Protein AF-U2KD81-F1 (afdb_monomer_lite)

Foldseek 3Di:
DPPDFWPPAWDWDPPALEIETGRPVFDDPQLVNLVSLCVSCLLVVPLVSNPQAADQLLVCVCCCPVVVVPDDSSRVSPVVQVVVCVQAVHRKDQNYKYFPHKDWPPDPPQCVVVVLCSVCVSVVHNCQCVVFWPTKMKTFIWTWIDPPPDIDTHDTDIWMWIGGNNHIHIND

Secondary structure (DSSP, 8-state):
---PPTTTTEEEE-SSSS-EEEETTT--HHHHHHHHHHHHHHHHT-HHHHHHTB-HHHHHHHHHHHHTT---HHHHHHHHHHHHHHHHTS--EEEEEEEEEEEETTSTT--HHHHHHHHHHHTT-TTHHHHHEEEEEEEEEEEEEE-SS-EEEPPPEEEEEEEETTEEEEE-

pLDDT: mean 94.81, std 6.01, range [50.28, 98.69]

Sequence (172 aa):
MEDLEYGATMRDDDSRAVPLEYDKRFLEDGELDALANYYASIQNEDVELFQSCTVEKYMESLYENAYGGLLDDNAYVTQQKESYEKQLSGDIHFSQILVNDCLKQDETGSNAEYLTGMLNELNEDSNYCTDHMESCKTLTVQPVLTNGTDTVYCDEVTVFLIELDNQYYVCA

Organism: NCBI:txid411473

Structure (mmCIF, N/CA/C/O backbone):
data_AF-U2KD81-F1
#
_entry.id   AF-U2KD81-F1
#
loop_
_atom_site.group_PDB
_atom_site.id
_atom_site.type_symbol
_atom_site.label_atom_id
_atom_site.label_alt_id
_atom_site.label_comp_id
_atom_site.label_asym_id
_atom_site.label_entity_id
_atom_site.label_seq_id
_atom_site.pdbx_PDB_ins_code
_atom_site.Cartn_x
_atom_site.Cartn_y
_atom_site.Cartn_z
_atom_site.occupancy
_atom_site.B_iso_or_equiv
_atom_site.auth_seq_id
_atom_site.auth_comp_id
_atom_site.auth_asym_id
_atom_site.auth_atom_id
_atom_site.pdbx_PDB_model_num
ATOM 1 N N . MET A 1 1 ? -16.948 -1.802 -26.302 1.00 52.00 1 MET A N 1
ATOM 2 C CA . MET A 1 1 ? -17.239 -1.813 -24.859 1.00 52.00 1 MET A CA 1
ATOM 3 C C . MET A 1 1 ? -16.920 -0.404 -24.416 1.00 52.00 1 MET A C 1
ATOM 5 O O . MET A 1 1 ? -15.855 0.054 -24.798 1.00 52.00 1 MET A O 1
ATOM 9 N N . GLU A 1 2 ? -17.874 0.335 -23.849 1.00 50.28 2 GLU A N 1
ATOM 10 C CA . GLU A 1 2 ? -17.572 1.681 -23.340 1.00 50.28 2 GLU A CA 1
ATOM 11 C C . GLU A 1 2 ? -16.453 1.554 -22.301 1.00 50.28 2 GLU A C 1
ATOM 13 O O . GLU A 1 2 ? -16.534 0.674 -21.439 1.00 50.28 2 GLU A O 1
ATOM 18 N N . ASP A 1 3 ? -15.409 2.376 -22.423 1.00 70.19 3 ASP A N 1
ATOM 19 C CA . ASP A 1 3 ? -14.441 2.588 -21.346 1.00 70.19 3 ASP A CA 1
ATOM 20 C C . ASP A 1 3 ? -15.197 3.289 -20.218 1.00 70.19 3 ASP A C 1
ATOM 22 O O . ASP A 1 3 ? -15.358 4.506 -20.205 1.00 70.19 3 ASP A O 1
ATOM 26 N N . LEU A 1 4 ? -15.796 2.490 -19.338 1.00 80.25 4 LEU A N 1
ATOM 27 C CA . LEU A 1 4 ? -16.487 2.998 -18.164 1.00 80.25 4 LEU A CA 1
ATOM 28 C C . LEU A 1 4 ? -15.434 3.519 -17.185 1.00 80.25 4 LEU A C 1
ATOM 30 O O . LEU A 1 4 ? -14.501 2.779 -16.855 1.00 80.25 4 LEU A O 1
ATOM 34 N N . GLU A 1 5 ? -15.636 4.743 -16.699 1.00 85.44 5 GLU A N 1
ATOM 35 C CA . GLU A 1 5 ? -14.809 5.391 -15.675 1.00 85.44 5 GLU A CA 1
ATOM 36 C C . GLU A 1 5 ? -14.631 4.496 -14.435 1.00 85.44 5 GLU A C 1
ATOM 38 O O . GLU A 1 5 ? -15.417 3.563 -14.192 1.00 85.44 5 GLU A O 1
ATOM 43 N N . TYR A 1 6 ? -13.577 4.763 -13.660 1.00 89.44 6 TYR A N 1
ATOM 44 C CA . TYR A 1 6 ? -13.386 4.126 -12.361 1.00 89.44 6 TYR A CA 1
ATOM 45 C C . TYR A 1 6 ? -14.634 4.348 -11.491 1.00 89.44 6 TYR A C 1
ATOM 47 O O . TYR A 1 6 ? -15.227 5.426 -11.498 1.00 89.44 6 TYR A O 1
ATOM 55 N N . GLY A 1 7 ? -15.089 3.305 -10.799 1.00 91.56 7 GLY A N 1
ATOM 56 C CA . GLY A 1 7 ? -16.291 3.360 -9.966 1.00 91.56 7 GLY A CA 1
ATOM 57 C C . GLY A 1 7 ? -17.532 2.700 -10.567 1.00 91.56 7 GLY A C 1
ATOM 58 O O . GLY A 1 7 ? -18.518 2.472 -9.867 1.00 91.56 7 GLY A O 1
ATOM 59 N N . ALA A 1 8 ? -17.521 2.325 -11.850 1.00 91.69 8 ALA A N 1
ATOM 60 C CA . ALA A 1 8 ? -18.693 1.691 -12.458 1.00 91.69 8 ALA A CA 1
ATOM 61 C C . ALA A 1 8 ? -18.948 0.257 -11.956 1.00 91.69 8 ALA A C 1
ATOM 63 O O . ALA A 1 8 ? -20.065 -0.251 -12.095 1.00 91.69 8 ALA A O 1
ATOM 64 N N . THR A 1 9 ? -17.938 -0.414 -11.389 1.00 93.19 9 THR A N 1
ATOM 65 C CA . THR A 1 9 ? -18.095 -1.755 -10.809 1.00 93.19 9 THR A CA 1
ATOM 66 C C . THR A 1 9 ? -17.466 -1.893 -9.427 1.00 93.19 9 THR A C 1
ATOM 68 O O . THR A 1 9 ? -16.740 -2.860 -9.177 1.00 93.19 9 THR A O 1
ATOM 71 N N . MET A 1 10 ? -17.777 -0.941 -8.541 1.00 96.25 10 MET A N 1
ATOM 72 C CA . MET A 1 10 ? -17.379 -1.002 -7.132 1.00 96.25 10 MET A CA 1
ATOM 73 C C . MET A 1 10 ? -17.808 -2.310 -6.469 1.00 96.25 10 MET A C 1
ATOM 75 O O . MET A 1 10 ? -18.871 -2.876 -6.761 1.00 96.25 10 MET A O 1
ATOM 79 N N . ARG A 1 11 ? -16.947 -2.786 -5.579 1.00 95.69 11 ARG A N 1
ATOM 80 C CA . ARG A 1 11 ? -17.115 -4.001 -4.802 1.00 95.69 11 ARG A CA 1
ATOM 81 C C . ARG A 1 11 ? -16.562 -3.785 -3.401 1.00 95.69 11 ARG A C 1
ATOM 83 O O . ARG A 1 11 ? -15.407 -3.400 -3.261 1.00 95.69 11 ARG A O 1
ATOM 90 N N . ASP A 1 12 ? -17.364 -4.163 -2.416 1.00 96.94 12 ASP A N 1
ATOM 91 C CA . ASP A 1 12 ? -16.911 -4.414 -1.053 1.00 96.94 12 ASP A CA 1
ATOM 92 C C . ASP A 1 12 ? -16.290 -5.815 -0.954 1.00 96.94 12 ASP A C 1
ATOM 94 O O . ASP A 1 12 ? -16.863 -6.808 -1.428 1.00 96.94 12 ASP A O 1
ATOM 98 N N . ASP A 1 13 ? -15.117 -5.899 -0.341 1.00 96.94 13 ASP A N 1
ATOM 99 C CA . ASP A 1 13 ? -14.394 -7.139 -0.079 1.00 96.94 13 ASP A CA 1
ATOM 100 C C . ASP A 1 13 ? -13.934 -7.171 1.379 1.00 96.94 13 ASP A C 1
ATOM 102 O O . ASP A 1 13 ? -12.984 -6.495 1.764 1.00 96.94 13 ASP A O 1
ATOM 106 N N . ASP A 1 14 ? -14.626 -7.967 2.190 1.00 96.69 14 ASP A N 1
ATOM 107 C CA . ASP A 1 14 ? -14.362 -8.178 3.614 1.00 96.69 14 ASP A CA 1
ATOM 108 C C . ASP A 1 14 ? -13.550 -9.457 3.886 1.00 96.69 14 ASP A C 1
ATOM 110 O O . ASP A 1 14 ? -13.387 -9.863 5.037 1.00 96.69 14 ASP A O 1
ATOM 114 N N . SER A 1 15 ? -13.036 -10.108 2.836 1.00 96.19 15 SER A N 1
ATOM 115 C CA . SER A 1 15 ? -12.349 -11.399 2.950 1.00 96.19 15 SER A CA 1
ATOM 116 C C . SER A 1 15 ? -10.852 -11.298 3.269 1.00 96.19 15 SER A C 1
ATOM 118 O O . SER A 1 15 ? -10.202 -12.324 3.484 1.00 96.19 15 SER A O 1
ATOM 120 N N . ARG A 1 16 ? -10.308 -10.076 3.314 1.00 96.25 16 ARG A N 1
ATOM 121 C CA . ARG A 1 16 ? -8.874 -9.776 3.464 1.00 96.25 16 ARG A CA 1
ATOM 122 C C . ARG A 1 16 ? -8.528 -9.290 4.871 1.00 96.25 16 ARG A C 1
ATOM 124 O O . ARG A 1 16 ? -9.402 -9.116 5.716 1.00 96.25 16 ARG A O 1
ATOM 131 N N . ALA A 1 17 ? -7.236 -9.069 5.125 1.00 95.38 17 ALA A N 1
ATOM 132 C CA . ALA A 1 17 ? -6.729 -8.621 6.426 1.00 95.38 17 ALA A CA 1
ATOM 133 C C . ALA A 1 17 ? -7.334 -7.278 6.888 1.00 95.38 17 ALA A C 1
ATOM 135 O O . ALA A 1 17 ? -7.548 -7.077 8.084 1.00 95.38 17 ALA A O 1
ATOM 136 N N . VAL A 1 18 ? -7.640 -6.395 5.934 1.00 97.69 18 VAL A N 1
ATOM 137 C CA . VAL A 1 18 ? -8.442 -5.178 6.105 1.00 97.69 18 VAL A CA 1
ATOM 138 C C . VAL A 1 18 ? -9.475 -5.136 4.971 1.00 97.69 18 VAL A C 1
ATOM 140 O O . VAL A 1 18 ? -9.096 -5.423 3.831 1.00 97.69 18 VAL A O 1
ATOM 143 N N . PRO A 1 19 ? -10.755 -4.797 5.233 1.00 98.31 19 PRO A N 1
ATOM 144 C CA . PRO A 1 19 ? -11.759 -4.687 4.178 1.00 98.31 19 PRO A CA 1
ATOM 145 C C . PRO A 1 19 ? -11.418 -3.606 3.147 1.00 98.31 19 PRO A C 1
ATOM 147 O O . PRO A 1 19 ? -10.935 -2.532 3.504 1.00 98.31 19 PRO A O 1
ATOM 150 N N . LEU A 1 20 ? -11.717 -3.863 1.875 1.00 98.56 20 LEU A N 1
ATOM 151 C CA . LEU A 1 20 ? -11.461 -2.939 0.766 1.00 98.56 20 LEU A CA 1
ATOM 152 C C . LEU A 1 20 ? -12.758 -2.610 0.016 1.00 98.56 20 LEU A C 1
ATOM 154 O O . LEU A 1 20 ? -13.592 -3.491 -0.191 1.00 98.56 20 LEU A O 1
ATOM 158 N N . GLU A 1 21 ? -12.901 -1.366 -0.442 1.00 98.38 21 GLU A N 1
ATOM 159 C CA . GLU A 1 21 ? -13.866 -0.979 -1.480 1.00 98.38 21 GLU A CA 1
ATOM 160 C C . GLU A 1 21 ? -13.098 -0.592 -2.744 1.00 98.38 21 GLU A C 1
ATOM 162 O O . GLU A 1 21 ? -12.245 0.290 -2.691 1.00 98.38 21 GLU A O 1
ATOM 167 N N . TYR A 1 22 ? -13.350 -1.251 -3.875 1.00 98.12 22 TYR A N 1
ATOM 168 C CA . TYR A 1 22 ? -12.602 -0.990 -5.111 1.00 98.12 22 TYR A CA 1
ATOM 169 C C . TYR A 1 22 ? -13.395 -1.330 -6.371 1.00 98.12 22 TYR A C 1
ATOM 171 O O . TYR A 1 22 ? -14.324 -2.141 -6.350 1.00 98.12 22 TYR A O 1
ATOM 179 N N . ASP A 1 23 ? -12.987 -0.775 -7.513 1.00 97.06 23 ASP A N 1
ATOM 180 C CA . ASP A 1 23 ? -13.502 -1.201 -8.812 1.00 97.06 23 ASP A CA 1
ATOM 181 C C . ASP A 1 23 ? -12.826 -2.502 -9.282 1.00 97.06 23 ASP A C 1
ATOM 183 O O . ASP A 1 23 ? -11.650 -2.535 -9.656 1.00 97.06 23 ASP A O 1
ATOM 187 N N . LYS A 1 24 ? -13.601 -3.593 -9.330 1.00 94.31 24 LYS A N 1
ATOM 188 C CA . LYS A 1 24 ? -13.104 -4.951 -9.631 1.00 94.31 24 LYS A CA 1
ATOM 189 C C . LYS A 1 24 ? -12.470 -5.145 -11.014 1.00 94.31 24 LYS A C 1
ATOM 191 O O . LYS A 1 24 ? -11.986 -6.233 -11.305 1.00 94.31 24 LYS A O 1
ATOM 196 N N . ARG A 1 25 ? -12.574 -4.165 -11.917 1.00 94.06 25 ARG A N 1
ATOM 197 C CA . ARG A 1 25 ? -11.964 -4.235 -13.257 1.00 94.06 25 ARG A CA 1
ATOM 198 C C . ARG A 1 25 ? -10.490 -3.843 -13.252 1.00 94.06 25 ARG A C 1
ATOM 200 O O . ARG A 1 25 ? -9.806 -4.141 -14.227 1.00 94.06 25 ARG A O 1
ATOM 207 N N . PHE A 1 26 ? -10.045 -3.136 -12.216 1.00 94.31 26 PHE A N 1
ATOM 208 C CA . PHE A 1 26 ? -8.752 -2.458 -12.206 1.00 94.31 26 PHE A CA 1
ATOM 209 C C . PHE A 1 26 ? -7.716 -3.132 -11.319 1.00 94.31 26 PHE A C 1
ATOM 211 O O . PHE A 1 26 ? -6.532 -2.913 -11.553 1.00 94.31 26 PHE A O 1
ATOM 218 N N . LEU A 1 27 ? -8.136 -3.943 -10.347 1.00 95.25 27 LEU A N 1
ATOM 219 C CA . LEU A 1 27 ? -7.247 -4.559 -9.365 1.00 95.25 27 LEU A CA 1
ATOM 220 C C . LEU A 1 27 ? -7.364 -6.082 -9.357 1.00 95.25 27 LEU A C 1
ATOM 222 O O . LEU A 1 27 ? -8.458 -6.634 -9.496 1.00 95.25 27 LEU A O 1
ATOM 226 N N . GLU A 1 28 ? -6.223 -6.734 -9.184 1.00 95.00 28 GLU A N 1
ATOM 227 C CA . GLU A 1 28 ? -6.055 -8.181 -9.089 1.00 95.00 28 GLU A CA 1
ATOM 228 C C . GLU A 1 28 ? -5.868 -8.627 -7.633 1.00 95.00 28 GLU A C 1
ATOM 230 O O . GLU A 1 28 ? -5.582 -7.827 -6.743 1.00 95.00 28 GLU A O 1
ATOM 235 N N . ASP A 1 29 ? -6.031 -9.925 -7.364 1.00 96.00 29 ASP A N 1
ATOM 236 C CA . ASP A 1 29 ? -6.047 -10.431 -5.986 1.00 96.00 29 ASP A CA 1
ATOM 237 C C . ASP A 1 29 ? -4.739 -10.167 -5.225 1.00 96.00 29 ASP A C 1
ATOM 239 O O . ASP A 1 29 ? -4.803 -9.816 -4.049 1.00 96.00 29 ASP A O 1
ATOM 243 N N . GLY A 1 30 ? -3.579 -10.280 -5.881 1.00 96.25 30 GLY A N 1
ATOM 244 C CA . GLY A 1 30 ? -2.282 -10.027 -5.246 1.00 96.25 30 GLY A CA 1
ATOM 245 C C . GLY A 1 30 ? -2.036 -8.550 -4.919 1.00 96.25 30 GLY A C 1
ATOM 246 O O . GLY A 1 30 ? -1.466 -8.235 -3.877 1.00 96.25 30 GLY A O 1
ATOM 247 N N . GLU A 1 31 ? -2.538 -7.641 -5.757 1.00 97.19 31 GLU A N 1
ATOM 248 C CA . GLU A 1 31 ? -2.494 -6.191 -5.531 1.00 97.19 31 GLU A CA 1
ATOM 249 C C . GLU A 1 31 ? -3.340 -5.796 -4.315 1.00 97.19 31 GLU A C 1
ATOM 251 O O . GLU A 1 31 ? -2.914 -5.023 -3.455 1.00 97.19 31 GLU A O 1
ATOM 256 N N . LEU A 1 32 ? -4.539 -6.375 -4.224 1.00 97.94 32 LEU A N 1
ATOM 257 C CA . LEU A 1 32 ? -5.461 -6.171 -3.112 1.00 97.94 32 LEU A CA 1
ATOM 258 C C . LEU A 1 32 ? -4.913 -6.761 -1.806 1.00 97.94 32 LEU A C 1
ATOM 260 O O . LEU A 1 32 ? -5.064 -6.146 -0.751 1.00 97.94 32 LEU A O 1
ATOM 264 N N . ASP A 1 33 ? -4.252 -7.921 -1.863 1.00 98.12 33 ASP A N 1
ATOM 265 C CA . ASP A 1 33 ? -3.583 -8.512 -0.701 1.00 98.12 33 ASP A CA 1
ATOM 266 C C . ASP A 1 33 ? -2.427 -7.639 -0.208 1.00 98.12 33 ASP A C 1
ATOM 268 O O . ASP A 1 33 ? -2.335 -7.392 0.993 1.00 98.12 33 ASP A O 1
ATOM 272 N N . ALA A 1 34 ? -1.580 -7.121 -1.104 1.00 98.25 34 ALA A N 1
ATOM 273 C CA . ALA A 1 34 ? -0.488 -6.225 -0.724 1.00 98.25 34 ALA A CA 1
ATOM 274 C C . ALA A 1 34 ? -1.011 -4.954 -0.032 1.00 98.25 34 ALA A C 1
ATOM 276 O O . ALA A 1 34 ? -0.523 -4.592 1.041 1.00 98.25 34 ALA A O 1
ATOM 277 N N . LEU A 1 35 ? -2.053 -4.324 -0.590 1.00 98.56 35 LEU A N 1
ATOM 278 C CA . LEU A 1 35 ? -2.676 -3.138 0.001 1.00 98.56 35 LEU A CA 1
ATOM 279 C C . LEU A 1 35 ? -3.298 -3.435 1.375 1.00 98.56 35 LEU A C 1
ATOM 281 O O . LEU A 1 35 ? -3.053 -2.708 2.339 1.00 98.56 35 LEU A O 1
ATOM 285 N N . ALA A 1 36 ? -4.081 -4.513 1.488 1.00 98.56 36 ALA A N 1
ATOM 286 C CA . ALA A 1 36 ? -4.704 -4.902 2.751 1.00 98.56 36 ALA A CA 1
ATOM 287 C C . ALA A 1 36 ? -3.657 -5.253 3.822 1.00 98.56 36 ALA A C 1
ATOM 289 O O . ALA A 1 36 ? -3.809 -4.860 4.980 1.00 98.56 36 ALA A O 1
ATOM 290 N N . ASN A 1 37 ? -2.582 -5.948 3.441 1.00 98.62 37 ASN A N 1
ATOM 291 C CA . ASN A 1 37 ? -1.488 -6.318 4.339 1.00 98.62 37 ASN A CA 1
ATOM 292 C C . ASN A 1 37 ? -0.691 -5.102 4.815 1.00 98.62 37 ASN A C 1
ATOM 294 O O . ASN A 1 37 ? -0.337 -5.045 5.992 1.00 98.62 37 ASN A O 1
ATOM 298 N N . TYR A 1 38 ? -0.479 -4.102 3.956 1.00 98.69 38 TYR A N 1
ATOM 299 C CA . TYR A 1 38 ? 0.152 -2.843 4.350 1.00 98.69 38 TYR A CA 1
ATOM 300 C C . TYR A 1 38 ? -0.629 -2.157 5.479 1.00 98.69 38 TYR A C 1
ATOM 302 O O . TYR A 1 38 ? -0.073 -1.901 6.547 1.00 98.69 38 TYR A O 1
ATOM 310 N N . TYR A 1 39 ? -1.941 -1.950 5.329 1.00 98.56 39 TYR A N 1
ATOM 311 C CA . TYR A 1 39 ? -2.738 -1.341 6.403 1.00 98.56 39 TYR A CA 1
ATOM 312 C C . TYR A 1 39 ? -2.877 -2.245 7.638 1.00 98.56 39 TYR A C 1
ATOM 314 O O . TYR A 1 39 ? -2.837 -1.754 8.770 1.00 98.56 39 TYR A O 1
ATOM 322 N N . ALA A 1 40 ? -2.975 -3.565 7.451 1.00 98.56 40 ALA A N 1
ATOM 323 C CA . ALA A 1 40 ? -2.992 -4.521 8.557 1.00 98.56 40 ALA A CA 1
ATOM 324 C C . ALA A 1 40 ? -1.695 -4.474 9.379 1.00 98.56 40 ALA A C 1
ATOM 326 O O . ALA A 1 40 ? -1.752 -4.515 10.609 1.00 98.56 40 ALA A O 1
ATOM 327 N N . SER A 1 41 ? -0.540 -4.362 8.717 1.00 98.69 41 SER A N 1
ATOM 328 C CA . SER A 1 41 ? 0.756 -4.262 9.387 1.00 98.69 41 SER A CA 1
ATOM 329 C C . SER A 1 41 ? 0.862 -3.004 10.244 1.00 98.69 41 SER A C 1
ATOM 331 O O . SER A 1 41 ? 1.330 -3.086 11.375 1.00 98.69 41 SER A O 1
ATOM 333 N N . ILE A 1 42 ? 0.317 -1.872 9.784 1.00 98.31 42 ILE A N 1
ATOM 334 C CA . ILE A 1 42 ? 0.267 -0.632 10.571 1.00 98.31 42 ILE A CA 1
ATOM 335 C C . ILE A 1 42 ? -0.628 -0.800 11.798 1.00 98.31 42 ILE A C 1
ATOM 337 O O . ILE A 1 42 ? -0.214 -0.495 12.913 1.00 98.31 42 ILE A O 1
ATOM 341 N N . GLN A 1 43 ? -1.845 -1.320 11.623 1.00 97.50 43 GLN A N 1
ATOM 342 C CA . GLN A 1 43 ? -2.785 -1.512 12.733 1.00 97.50 43 GLN A CA 1
ATOM 343 C C . GLN A 1 43 ? -2.207 -2.407 13.838 1.00 97.50 43 GLN A C 1
ATOM 345 O O . GLN A 1 43 ? -2.346 -2.120 15.032 1.00 97.50 43 GLN A O 1
ATOM 350 N N . ASN A 1 44 ? -1.573 -3.505 13.427 1.00 97.81 44 ASN A N 1
ATOM 351 C CA . ASN A 1 44 ? -1.092 -4.547 14.327 1.00 97.81 44 ASN A CA 1
ATOM 352 C C . ASN A 1 44 ? 0.370 -4.351 14.755 1.00 97.81 44 ASN A C 1
ATOM 354 O O . ASN A 1 44 ? 0.863 -5.143 15.553 1.00 97.81 44 ASN A O 1
ATOM 358 N N . GLU A 1 45 ? 1.038 -3.312 14.247 1.00 97.88 45 GLU A N 1
ATOM 359 C CA . GLU A 1 45 ? 2.482 -3.082 14.394 1.00 97.88 45 GLU A CA 1
ATOM 360 C C . GLU A 1 45 ? 3.327 -4.303 13.976 1.00 97.88 45 GLU A C 1
ATOM 362 O O . GLU A 1 45 ? 4.312 -4.667 14.619 1.00 97.88 45 GLU A O 1
ATOM 367 N N . ASP A 1 46 ? 2.916 -4.960 12.889 1.00 98.50 46 ASP A N 1
ATOM 368 C CA . ASP A 1 46 ? 3.552 -6.164 12.349 1.00 98.50 46 ASP A CA 1
ATOM 369 C C . ASP A 1 46 ? 4.635 -5.794 11.328 1.00 98.50 46 ASP A C 1
ATOM 371 O O . ASP A 1 46 ? 4.384 -5.651 10.132 1.00 98.50 46 ASP A O 1
ATOM 375 N N . VAL A 1 47 ? 5.860 -5.618 11.819 1.00 98.06 47 VAL A N 1
ATOM 376 C CA . VAL A 1 47 ? 7.006 -5.190 11.003 1.00 98.06 47 VAL A CA 1
ATOM 377 C C . VAL A 1 47 ? 7.395 -6.233 9.949 1.00 98.06 47 VAL A C 1
ATOM 379 O O . VAL A 1 47 ? 7.783 -5.860 8.846 1.00 98.06 47 VAL A O 1
ATOM 382 N N . GLU A 1 48 ? 7.264 -7.530 10.241 1.00 98.31 48 GLU A N 1
ATOM 383 C CA . GLU A 1 48 ? 7.596 -8.582 9.268 1.00 98.31 48 GLU A CA 1
ATOM 384 C C . GLU A 1 48 ? 6.611 -8.559 8.092 1.00 98.31 48 GLU A C 1
ATOM 386 O O . GLU A 1 48 ? 7.019 -8.637 6.929 1.00 98.31 48 GLU A O 1
ATOM 391 N N . LEU A 1 49 ? 5.314 -8.390 8.378 1.00 98.44 49 LEU A N 1
ATOM 392 C CA . LEU A 1 49 ? 4.305 -8.219 7.337 1.00 98.44 49 LEU A CA 1
ATOM 393 C C . LEU A 1 49 ? 4.550 -6.936 6.536 1.00 98.44 49 LEU A C 1
ATOM 395 O O . LEU A 1 49 ? 4.501 -6.984 5.307 1.00 98.44 49 LEU A O 1
ATOM 399 N N . PHE A 1 50 ? 4.875 -5.827 7.209 1.00 98.50 50 PHE A N 1
ATOM 400 C CA . PHE A 1 50 ? 5.197 -4.551 6.565 1.00 98.50 50 PHE A CA 1
ATOM 401 C C . PHE A 1 50 ? 6.353 -4.687 5.563 1.00 98.50 50 PHE A C 1
ATOM 403 O O . PHE A 1 50 ? 6.236 -4.275 4.409 1.00 98.50 50 PHE A O 1
ATOM 410 N N . GLN A 1 51 ? 7.449 -5.329 5.972 1.00 97.75 51 GLN A N 1
ATOM 411 C CA . GLN A 1 51 ? 8.609 -5.591 5.113 1.00 97.75 51 GLN A CA 1
ATOM 412 C C . GLN A 1 51 ? 8.265 -6.512 3.936 1.00 97.75 51 GLN A C 1
ATOM 414 O O . GLN A 1 51 ? 8.825 -6.375 2.853 1.00 97.75 51 GLN A O 1
ATOM 419 N N . SER A 1 52 ? 7.326 -7.445 4.117 1.00 97.38 52 SER A N 1
ATOM 420 C CA . SER A 1 52 ? 6.922 -8.364 3.046 1.00 97.38 52 SER A CA 1
ATOM 421 C C . SER A 1 52 ? 6.108 -7.697 1.931 1.00 97.38 52 SER A C 1
ATOM 423 O O . SER A 1 52 ? 6.081 -8.209 0.810 1.00 97.38 52 SER A O 1
ATOM 425 N N . CYS A 1 53 ? 5.449 -6.572 2.227 1.00 97.44 53 CYS A N 1
ATOM 426 C CA . CYS A 1 53 ? 4.578 -5.859 1.295 1.00 97.44 53 CYS A CA 1
ATOM 427 C 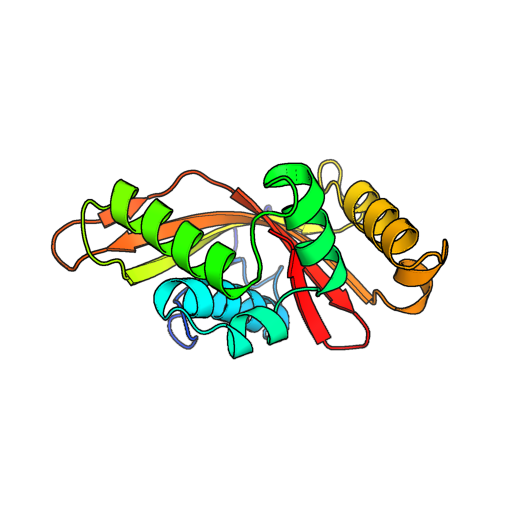C . CYS A 1 53 ? 5.096 -4.468 0.909 1.00 97.44 53 CYS A C 1
ATOM 429 O O . CYS A 1 53 ? 4.373 -3.730 0.250 1.00 97.44 53 CYS A O 1
ATOM 431 N N . THR A 1 54 ? 6.318 -4.091 1.289 1.00 97.88 54 THR A N 1
ATOM 432 C CA . THR A 1 54 ? 6.962 -2.828 0.891 1.00 97.88 54 THR A CA 1
ATOM 433 C C . THR A 1 54 ? 8.322 -3.091 0.249 1.00 97.88 54 THR A C 1
ATOM 435 O O . THR A 1 54 ? 8.911 -4.156 0.421 1.00 97.88 54 THR A O 1
ATOM 438 N N . VAL A 1 55 ? 8.823 -2.135 -0.534 1.00 97.44 55 VAL A N 1
ATOM 439 C CA . VAL A 1 55 ? 10.167 -2.234 -1.119 1.00 97.44 55 VAL A CA 1
ATOM 440 C C . VAL A 1 55 ? 11.188 -1.656 -0.143 1.00 97.44 55 VAL A C 1
ATOM 442 O O . VAL A 1 55 ? 11.173 -0.455 0.111 1.00 97.44 55 VAL A O 1
ATOM 445 N N . GLU A 1 56 ? 12.111 -2.486 0.348 1.00 95.31 56 GLU A N 1
ATOM 446 C CA . GLU A 1 56 ? 13.139 -2.114 1.341 1.00 95.31 56 GLU A CA 1
ATOM 447 C C . GLU A 1 56 ? 13.852 -0.802 0.979 1.00 95.31 56 GLU A C 1
ATOM 449 O O . GLU A 1 56 ? 13.771 0.179 1.712 1.00 95.31 56 GLU A O 1
ATOM 454 N N . LYS A 1 57 ? 14.447 -0.725 -0.217 1.00 94.81 57 LYS A N 1
ATOM 455 C CA . LYS A 1 57 ? 15.168 0.477 -0.669 1.00 94.81 57 LYS A CA 1
ATOM 456 C C . LYS A 1 57 ? 14.289 1.721 -0.799 1.00 94.81 57 LYS A C 1
ATOM 458 O O . LYS A 1 57 ? 14.774 2.836 -0.611 1.00 94.81 57 LYS A O 1
ATOM 463 N N . TYR A 1 58 ? 13.011 1.549 -1.143 1.00 96.06 58 TYR A N 1
ATOM 464 C CA . TYR A 1 58 ? 12.057 2.659 -1.169 1.00 96.06 58 TYR A CA 1
ATOM 465 C C . TYR A 1 58 ? 11.839 3.190 0.251 1.00 96.06 58 TYR A C 1
ATOM 467 O O . TYR A 1 58 ? 11.915 4.399 0.468 1.00 96.06 58 TYR A O 1
ATOM 475 N N . MET A 1 59 ? 11.630 2.293 1.218 1.00 95.88 59 MET A N 1
ATOM 476 C CA . MET A 1 59 ? 11.420 2.666 2.615 1.00 95.88 59 MET A CA 1
ATOM 477 C C . MET A 1 59 ? 12.667 3.313 3.224 1.00 95.88 59 MET A C 1
ATOM 479 O O . MET A 1 59 ? 12.554 4.377 3.827 1.00 95.88 59 MET A O 1
ATOM 483 N N . GLU A 1 60 ? 13.859 2.762 2.981 1.00 94.19 60 GLU A N 1
ATOM 484 C CA . GLU A 1 60 ? 15.130 3.373 3.397 1.00 94.19 60 GLU A CA 1
ATOM 485 C C . GLU A 1 60 ? 15.264 4.808 2.865 1.00 94.19 60 GLU A C 1
ATOM 487 O O . GLU A 1 60 ? 15.532 5.741 3.627 1.00 94.19 60 GLU A O 1
ATOM 492 N N . SER A 1 61 ? 14.990 5.012 1.571 1.00 93.88 61 SER A N 1
ATOM 493 C CA . SER A 1 61 ? 15.008 6.342 0.957 1.00 93.88 61 SER A CA 1
ATOM 494 C C . SER A 1 61 ? 13.983 7.288 1.583 1.00 93.88 61 SER A C 1
ATOM 496 O O . SER A 1 61 ? 14.282 8.463 1.818 1.00 93.88 61 SER A O 1
ATOM 498 N N . LEU A 1 62 ? 12.780 6.795 1.890 1.00 93.12 62 LEU A N 1
ATOM 499 C CA . LEU A 1 62 ? 11.748 7.570 2.572 1.00 93.12 62 LEU A CA 1
ATOM 500 C C . LEU A 1 62 ? 12.223 8.000 3.967 1.00 93.12 62 LEU A C 1
ATOM 502 O O . LEU A 1 62 ? 12.068 9.166 4.338 1.00 93.12 62 LEU A O 1
ATOM 506 N N . TYR A 1 63 ? 12.836 7.098 4.732 1.00 92.44 63 TYR A N 1
ATOM 507 C CA . TYR A 1 63 ? 13.354 7.397 6.067 1.00 92.44 63 TYR A CA 1
ATOM 508 C C . TYR A 1 63 ? 14.445 8.454 6.023 1.00 92.44 63 TYR A C 1
ATOM 510 O O . TYR A 1 63 ? 14.406 9.412 6.800 1.00 92.44 63 TYR A O 1
ATOM 518 N N . GLU A 1 64 ? 15.382 8.339 5.088 1.00 91.75 64 GLU A N 1
ATOM 519 C CA . GLU A 1 64 ? 16.441 9.326 4.903 1.00 91.75 64 GLU A CA 1
ATOM 520 C C . GLU A 1 64 ? 15.885 10.698 4.505 1.00 91.75 64 GLU A C 1
ATOM 522 O O . GLU A 1 64 ? 16.206 11.707 5.141 1.00 91.75 64 GLU A O 1
ATOM 527 N N . ASN A 1 65 ? 15.016 10.742 3.495 1.00 89.69 65 ASN A N 1
ATOM 528 C CA . ASN A 1 65 ? 14.603 11.995 2.867 1.00 89.69 65 ASN A CA 1
ATOM 529 C C . ASN A 1 65 ? 13.460 12.709 3.597 1.00 89.69 65 ASN A C 1
ATOM 531 O O . ASN A 1 65 ? 13.484 13.936 3.713 1.00 89.69 65 ASN A O 1
ATOM 535 N N . ALA A 1 66 ? 12.465 11.973 4.098 1.00 87.50 66 ALA A N 1
ATOM 536 C CA . ALA A 1 66 ? 11.307 12.554 4.780 1.00 87.50 66 ALA A CA 1
ATOM 537 C C . ALA A 1 66 ? 11.507 12.657 6.299 1.00 87.50 66 ALA A C 1
ATOM 539 O O . ALA A 1 66 ? 10.986 13.581 6.927 1.00 87.50 66 ALA A O 1
ATOM 540 N N . TYR A 1 67 ? 12.295 11.751 6.887 1.00 87.56 67 TYR A N 1
ATOM 541 C CA . TYR A 1 67 ? 12.464 11.643 8.341 1.00 87.56 67 TYR A CA 1
ATOM 542 C C . TYR A 1 67 ? 13.903 11.875 8.822 1.00 87.56 67 TYR A C 1
ATOM 544 O O . TYR A 1 67 ? 14.183 11.757 10.017 1.00 87.56 67 TYR A O 1
ATOM 552 N N . GLY A 1 68 ? 14.822 12.248 7.926 1.00 87.12 68 GLY A N 1
ATOM 553 C CA . GLY A 1 68 ? 16.209 12.572 8.268 1.00 87.12 68 GLY A CA 1
ATOM 554 C C . GLY A 1 68 ? 17.034 11.372 8.740 1.00 87.12 68 GLY A C 1
ATOM 555 O O . GLY A 1 68 ? 17.979 11.558 9.506 1.00 87.12 68 GLY A O 1
ATOM 556 N N . GLY A 1 69 ? 16.652 10.156 8.340 1.00 84.19 69 GLY A N 1
ATOM 557 C CA . GLY A 1 69 ? 17.304 8.900 8.722 1.00 84.19 69 GLY A CA 1
ATOM 558 C C . GLY A 1 69 ? 17.080 8.511 10.185 1.00 84.19 69 GLY A C 1
ATOM 559 O O . GLY A 1 69 ? 17.877 7.773 10.758 1.00 84.19 69 GLY A O 1
ATOM 560 N N . LEU A 1 70 ? 16.043 9.063 10.825 1.00 84.12 70 LEU A N 1
ATOM 561 C CA . LEU A 1 70 ? 15.753 8.837 12.245 1.00 84.12 70 LEU A CA 1
ATOM 562 C C . LEU A 1 70 ? 14.834 7.641 12.504 1.00 84.12 70 LEU A C 1
ATOM 564 O O . LEU A 1 70 ? 14.657 7.273 13.666 1.00 84.12 70 LEU A O 1
ATOM 568 N N . LEU A 1 71 ? 14.235 7.076 11.456 1.00 91.06 71 LEU A N 1
ATOM 569 C CA . LEU A 1 71 ? 13.301 5.961 11.553 1.00 91.06 71 LEU A CA 1
ATOM 570 C C . LEU A 1 71 ? 13.881 4.708 10.902 1.00 91.06 71 LEU A C 1
ATOM 572 O O . LEU A 1 71 ? 14.568 4.791 9.887 1.00 91.06 71 LEU A O 1
ATOM 576 N N . ASP A 1 72 ? 13.564 3.572 11.509 1.00 93.38 72 ASP A N 1
ATOM 577 C CA . ASP A 1 72 ? 13.569 2.250 10.891 1.00 93.38 72 ASP A CA 1
ATOM 578 C C . ASP A 1 72 ? 12.114 1.789 10.674 1.00 93.38 72 ASP A C 1
ATOM 580 O O . ASP A 1 72 ? 11.175 2.505 11.040 1.00 93.38 72 ASP A O 1
ATOM 584 N N . ASP A 1 73 ? 11.913 0.595 10.106 1.00 95.38 73 ASP A N 1
ATOM 585 C CA . ASP A 1 73 ? 10.571 0.065 9.821 1.00 95.38 73 ASP A CA 1
ATOM 586 C C . ASP A 1 73 ? 9.673 0.030 11.063 1.00 95.38 73 ASP A C 1
ATOM 588 O O . ASP A 1 73 ? 8.502 0.400 11.003 1.00 95.38 73 ASP A O 1
ATOM 592 N N . ASN A 1 74 ? 10.225 -0.367 12.213 1.00 96.06 74 ASN A N 1
ATOM 593 C CA . ASN A 1 74 ? 9.484 -0.439 13.469 1.00 96.06 74 ASN A CA 1
ATOM 594 C C . ASN A 1 74 ? 9.027 0.958 13.912 1.00 96.06 74 ASN A C 1
ATOM 596 O O . ASN A 1 74 ? 7.839 1.195 14.132 1.00 96.06 74 ASN A O 1
ATOM 600 N N . ALA A 1 75 ? 9.959 1.911 13.971 1.00 95.25 75 ALA A N 1
ATOM 601 C CA . ALA A 1 75 ? 9.651 3.278 14.360 1.00 95.25 75 ALA A CA 1
ATOM 602 C C . ALA A 1 75 ? 8.662 3.945 13.390 1.00 95.25 75 ALA A C 1
ATOM 604 O O . ALA A 1 75 ? 7.780 4.683 13.835 1.00 95.25 75 ALA A O 1
ATOM 605 N N . TYR A 1 76 ? 8.774 3.671 12.087 1.00 96.06 76 TYR A N 1
ATOM 606 C CA . TYR A 1 76 ? 7.835 4.160 11.081 1.00 96.06 76 TYR A CA 1
ATOM 607 C C . TYR A 1 76 ? 6.432 3.582 11.282 1.00 96.06 76 TYR A C 1
ATOM 609 O O . TYR A 1 76 ? 5.464 4.340 11.358 1.00 96.06 76 TYR A O 1
ATOM 617 N N . VAL A 1 77 ? 6.310 2.260 11.421 1.00 97.44 77 VAL A N 1
ATOM 618 C CA . VAL A 1 77 ? 5.025 1.574 11.615 1.00 97.44 77 VAL A CA 1
ATOM 619 C C . VAL A 1 77 ? 4.316 2.074 12.879 1.00 97.44 77 VAL A C 1
ATOM 621 O O . VAL A 1 77 ? 3.150 2.475 12.805 1.00 97.44 77 VAL A O 1
ATOM 624 N N . THR A 1 78 ? 5.021 2.155 14.014 1.00 96.56 78 THR A N 1
ATOM 625 C CA . THR A 1 78 ? 4.469 2.714 15.259 1.00 96.56 78 THR A CA 1
ATOM 626 C C . THR A 1 78 ? 4.049 4.172 15.076 1.00 96.56 78 THR A C 1
ATOM 628 O O . THR A 1 78 ? 2.947 4.554 15.471 1.00 96.56 78 THR A O 1
ATOM 631 N N . GLN A 1 79 ? 4.877 5.002 14.430 1.00 95.44 79 GLN A N 1
ATOM 632 C CA . GLN A 1 79 ? 4.531 6.404 14.191 1.00 95.44 79 GLN A CA 1
ATOM 633 C C . GLN A 1 79 ? 3.271 6.549 13.326 1.00 95.44 79 GLN A C 1
ATOM 635 O O . GLN A 1 79 ? 2.446 7.428 13.599 1.00 95.44 79 GLN A O 1
ATOM 640 N N . GLN A 1 80 ? 3.105 5.711 12.299 1.00 96.00 80 GLN A N 1
ATOM 641 C CA . GLN A 1 80 ? 1.918 5.758 11.448 1.00 96.00 80 GLN A CA 1
ATOM 642 C C . GLN A 1 80 ? 0.660 5.347 12.201 1.00 96.00 80 GLN A C 1
ATOM 644 O O . GLN A 1 80 ? -0.359 6.036 12.109 1.00 96.00 80 GLN A O 1
ATOM 649 N N . LYS A 1 81 ? 0.732 4.294 13.018 1.00 97.38 81 LYS A N 1
ATOM 650 C CA . LYS A 1 81 ? -0.377 3.923 13.897 1.00 97.38 81 LYS A CA 1
ATOM 651 C C . LYS A 1 81 ? -0.752 5.062 14.843 1.00 97.38 81 LYS A C 1
ATOM 653 O O . LYS A 1 81 ? -1.913 5.462 14.869 1.00 97.38 81 LYS A O 1
ATOM 658 N N . GLU A 1 82 ? 0.221 5.663 15.530 1.00 96.94 82 GLU A N 1
ATOM 659 C CA . GLU A 1 82 ? -0.031 6.810 16.411 1.00 96.94 82 GLU A CA 1
ATOM 660 C C . GLU A 1 82 ? -0.655 8.003 15.665 1.00 96.94 82 GLU A C 1
ATOM 662 O O . GLU A 1 82 ? -1.417 8.780 16.245 1.00 96.94 82 GLU A O 1
ATOM 667 N N . SER A 1 83 ? -0.295 8.210 14.394 1.00 95.94 83 SER A N 1
ATOM 668 C CA . SER A 1 83 ? -0.879 9.258 13.551 1.00 95.94 83 SER A CA 1
ATOM 669 C C . SER A 1 83 ? -2.379 9.028 13.353 1.00 95.94 83 SER A C 1
ATOM 671 O O . SER A 1 83 ? -3.181 9.939 13.573 1.00 95.94 83 SER A O 1
ATOM 673 N N . TYR A 1 84 ? -2.778 7.800 13.025 1.00 96.88 84 TYR A N 1
ATOM 674 C CA . TYR A 1 84 ? -4.183 7.424 12.882 1.00 96.88 84 TYR A CA 1
ATOM 675 C C . TYR A 1 84 ? -4.936 7.435 14.223 1.00 96.88 84 TYR A C 1
ATOM 677 O O . TYR A 1 84 ? -6.060 7.935 14.295 1.00 96.88 84 TYR A O 1
ATOM 685 N N . GLU A 1 85 ? -4.310 6.984 15.312 1.00 96.25 85 GLU A N 1
ATOM 686 C CA . GLU A 1 85 ? -4.891 7.052 16.663 1.00 96.25 85 GLU A CA 1
ATOM 687 C C . GLU A 1 85 ? -5.179 8.494 17.093 1.00 96.25 85 GLU A C 1
ATOM 689 O O . GLU A 1 85 ? -6.200 8.766 17.727 1.00 96.25 85 GLU A O 1
ATOM 694 N N . LYS A 1 86 ? -4.329 9.454 16.701 1.00 95.44 86 LYS A N 1
ATOM 695 C CA . LYS A 1 86 ? -4.578 10.888 16.928 1.00 95.44 86 LYS A CA 1
ATOM 696 C C . LYS A 1 86 ? -5.784 11.397 16.137 1.00 95.44 86 LYS A C 1
ATOM 698 O O . LYS A 1 86 ? -6.517 12.236 16.657 1.00 95.44 86 LYS A O 1
ATOM 703 N N . GLN A 1 87 ? -6.009 10.901 14.919 1.00 93.44 87 GLN A N 1
ATOM 704 C CA . GLN A 1 87 ? -7.172 11.283 14.107 1.00 93.44 87 GLN A CA 1
ATOM 705 C C . GLN A 1 87 ? -8.485 10.763 14.706 1.00 93.44 87 GLN A C 1
ATOM 707 O O . GLN A 1 87 ? -9.475 11.492 14.740 1.00 93.44 87 GLN A O 1
ATOM 712 N N . LEU A 1 88 ? -8.485 9.533 15.225 1.00 93.00 88 LEU A N 1
ATOM 713 C CA . LEU A 1 88 ? -9.663 8.899 15.825 1.00 93.00 88 LEU A CA 1
ATOM 714 C C . LEU A 1 88 ? -9.843 9.214 17.324 1.00 93.00 88 LEU A C 1
ATOM 716 O O . LEU A 1 88 ? -10.926 9.023 17.870 1.00 93.00 88 LEU A O 1
ATOM 720 N N . SER A 1 89 ? -8.806 9.729 17.993 1.00 89.94 89 SER A N 1
ATOM 721 C CA . SER A 1 89 ? -8.744 9.920 19.452 1.00 89.94 89 SER A CA 1
ATOM 722 C C . SER A 1 89 ? -8.890 8.619 20.257 1.00 89.94 89 SER A C 1
ATOM 724 O O . SER A 1 89 ? -9.619 8.567 21.249 1.00 89.94 89 SER A O 1
ATOM 726 N N . GLY A 1 90 ? -8.173 7.571 19.850 1.00 90.62 90 GLY A N 1
ATOM 727 C CA . GLY A 1 90 ? -8.136 6.285 20.547 1.00 90.62 90 GLY A CA 1
ATOM 728 C C . GLY A 1 90 ? -7.585 5.165 19.674 1.00 90.62 90 GLY A C 1
ATOM 729 O O . GLY A 1 90 ? -7.1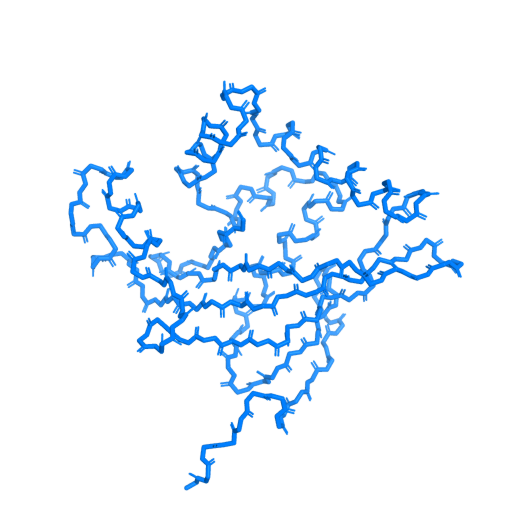29 5.422 18.561 1.00 90.62 90 GLY A O 1
ATOM 730 N N . ASP A 1 91 ? -7.662 3.937 20.187 1.00 93.56 91 ASP A N 1
ATOM 731 C CA . ASP A 1 91 ? -7.259 2.734 19.459 1.00 93.56 91 ASP A CA 1
ATOM 732 C C . ASP A 1 91 ? -7.991 2.651 18.116 1.00 93.56 91 ASP A C 1
ATOM 734 O O . ASP A 1 91 ? -9.203 2.886 18.029 1.00 93.56 91 ASP A O 1
ATOM 738 N N . ILE A 1 92 ? -7.245 2.297 17.074 1.00 95.00 92 ILE A N 1
ATOM 739 C CA . ILE A 1 92 ? -7.761 2.239 15.710 1.00 95.00 92 ILE A CA 1
ATOM 740 C C . ILE A 1 92 ? -8.115 0.820 15.285 1.00 95.00 92 ILE A C 1
ATOM 742 O O . ILE A 1 92 ? -7.439 -0.155 15.612 1.00 95.00 92 ILE A O 1
ATOM 746 N N . HIS A 1 93 ? -9.139 0.741 14.447 1.00 97.00 93 HIS A N 1
ATOM 747 C CA . HIS A 1 93 ? -9.366 -0.363 13.536 1.00 97.00 93 HIS A CA 1
ATOM 748 C C . HIS A 1 93 ? -9.654 0.208 12.147 1.00 97.00 93 HIS A C 1
ATOM 750 O O . HIS A 1 93 ? -10.518 1.078 12.021 1.00 97.00 93 HIS A O 1
ATOM 756 N N . PHE A 1 94 ? -8.960 -0.262 11.111 1.00 98.00 94 PHE A N 1
ATOM 757 C CA . PHE A 1 94 ? -9.330 0.051 9.734 1.00 98.00 94 PHE A CA 1
ATOM 758 C C . PHE A 1 94 ? -10.604 -0.722 9.392 1.00 98.00 94 PHE A C 1
ATOM 760 O O . PHE A 1 94 ? -10.565 -1.925 9.145 1.00 98.00 94 PHE A O 1
ATOM 767 N N . SER A 1 95 ? -11.748 -0.037 9.399 1.00 97.25 95 SER A N 1
ATOM 768 C CA . SER A 1 95 ? -13.021 -0.649 9.012 1.00 97.25 95 SER A CA 1
ATOM 769 C C . SER A 1 95 ? -13.107 -0.888 7.511 1.00 97.25 95 SER A C 1
ATOM 771 O O . SER A 1 95 ? -13.815 -1.795 7.087 1.00 97.25 95 SER A O 1
ATOM 773 N N . GLN A 1 96 ? -12.433 -0.048 6.722 1.00 97.62 96 GLN A N 1
ATOM 774 C CA . GLN A 1 96 ? -12.389 -0.147 5.269 1.00 97.62 96 GLN A CA 1
ATOM 775 C C . GLN A 1 96 ? -11.244 0.709 4.718 1.00 97.62 96 GLN A C 1
ATOM 777 O O . GLN A 1 96 ? -10.937 1.757 5.286 1.00 97.62 96 GLN A O 1
ATOM 782 N N . ILE A 1 97 ? -10.654 0.308 3.597 1.00 98.56 97 ILE A N 1
ATOM 783 C CA . ILE A 1 97 ? -9.859 1.191 2.738 1.00 98.56 97 ILE A CA 1
ATOM 784 C C . ILE A 1 97 ? -10.641 1.393 1.446 1.00 98.56 97 ILE A C 1
ATOM 786 O O . ILE A 1 97 ? -10.929 0.429 0.735 1.00 98.56 97 ILE A O 1
ATOM 790 N N . LEU A 1 98 ? -10.998 2.639 1.153 1.00 98.56 98 LEU A N 1
ATOM 791 C CA . LEU A 1 98 ? -11.660 2.990 -0.098 1.00 98.56 98 LEU A CA 1
ATOM 792 C C . LEU A 1 98 ? -10.587 3.244 -1.149 1.00 98.56 98 LEU A C 1
ATOM 794 O O . LEU A 1 98 ? -9.707 4.074 -0.936 1.00 98.56 98 LEU A O 1
ATOM 798 N N . VAL A 1 99 ? -10.640 2.543 -2.274 1.00 98.38 99 VAL A N 1
ATOM 799 C CA . VAL A 1 99 ? -9.854 2.877 -3.460 1.00 98.38 99 VAL A CA 1
ATOM 800 C C . VAL A 1 99 ? -10.747 3.747 -4.333 1.00 98.38 99 VAL A C 1
ATOM 802 O O . VAL A 1 99 ? -11.680 3.252 -4.959 1.00 98.38 99 VAL A O 1
ATOM 805 N N . ASN A 1 100 ? -10.493 5.053 -4.328 1.00 97.62 100 ASN A N 1
ATOM 806 C CA . ASN A 1 100 ? -11.335 6.052 -4.988 1.00 97.62 100 ASN A CA 1
ATOM 807 C C . ASN A 1 100 ? -10.935 6.278 -6.449 1.00 97.62 100 ASN A C 1
ATOM 809 O O . ASN A 1 100 ? -11.766 6.693 -7.255 1.00 97.62 100 ASN A O 1
ATOM 813 N N . ASP A 1 101 ? -9.677 5.996 -6.789 1.00 97.25 101 ASP A N 1
ATOM 814 C CA . ASP A 1 101 ? -9.171 6.067 -8.157 1.00 97.25 101 ASP A CA 1
ATOM 815 C C . ASP A 1 101 ? -8.019 5.077 -8.370 1.00 97.25 101 ASP A C 1
ATOM 817 O O . ASP A 1 101 ? -7.322 4.701 -7.422 1.00 97.25 101 ASP A O 1
ATOM 821 N N . CYS A 1 102 ? -7.811 4.667 -9.620 1.00 96.69 102 CYS A N 1
ATOM 822 C CA . CYS A 1 102 ? -6.725 3.786 -10.032 1.00 96.69 102 CYS A CA 1
ATOM 823 C C . CYS A 1 102 ? -6.258 4.146 -11.442 1.00 96.69 102 CYS A C 1
ATOM 825 O O . CYS A 1 102 ? -6.947 3.863 -12.422 1.00 96.69 102 CYS A O 1
ATOM 827 N N . LEU A 1 103 ? -5.040 4.671 -11.536 1.00 95.88 103 LEU A N 1
ATOM 828 C CA . LEU A 1 103 ? -4.372 4.997 -12.790 1.00 95.88 103 LEU A CA 1
ATOM 829 C C . LEU A 1 103 ? -3.314 3.945 -13.114 1.00 95.88 103 LEU A C 1
ATOM 831 O O . LEU A 1 103 ? -2.505 3.570 -12.265 1.00 95.88 103 LEU A O 1
ATOM 835 N N . LYS A 1 104 ? -3.279 3.485 -14.358 1.00 92.94 104 LYS A N 1
ATOM 836 C CA . LYS A 1 104 ? -2.191 2.668 -14.896 1.00 92.94 104 LYS A CA 1
ATOM 837 C C . LYS A 1 104 ? -0.955 3.525 -15.135 1.00 92.94 104 LYS A C 1
ATOM 839 O O . LYS A 1 104 ? -1.035 4.743 -15.292 1.00 92.94 104 LYS A O 1
ATOM 844 N N . GLN A 1 105 ? 0.196 2.865 -15.210 1.00 91.38 105 GLN A N 1
ATOM 845 C CA . GLN A 1 105 ? 1.492 3.500 -15.437 1.00 91.38 105 GLN A CA 1
ATOM 846 C C . GLN A 1 105 ? 1.498 4.525 -16.585 1.00 91.38 105 GLN A C 1
ATOM 848 O O . GLN A 1 105 ? 2.088 5.592 -16.429 1.00 91.38 105 GLN A O 1
ATOM 853 N N . ASP A 1 106 ? 0.850 4.227 -17.712 1.00 90.25 106 ASP A N 1
ATOM 854 C CA . ASP A 1 106 ? 0.838 5.054 -18.924 1.00 90.25 106 ASP A CA 1
ATOM 855 C C . ASP A 1 106 ? -0.242 6.152 -18.937 1.00 90.25 106 ASP A C 1
ATOM 857 O O . ASP A 1 106 ? -0.308 6.951 -19.877 1.00 90.25 106 ASP A O 1
ATOM 861 N N . GLU A 1 107 ? -1.073 6.233 -17.897 1.00 91.12 107 GLU A N 1
ATOM 862 C CA . GLU A 1 107 ? -2.118 7.246 -17.784 1.00 91.12 107 GLU A CA 1
ATOM 863 C C . GLU A 1 107 ? -1.574 8.578 -17.249 1.00 91.12 107 GLU A C 1
ATOM 865 O O . GLU A 1 107 ? -0.678 8.653 -16.405 1.00 91.12 107 GLU A O 1
ATOM 870 N N . THR A 1 108 ? -2.131 9.683 -17.753 1.00 90.88 108 THR A N 1
ATOM 871 C CA . THR A 1 108 ? -1.712 11.027 -17.338 1.00 90.88 108 THR A CA 1
ATOM 872 C C . THR A 1 108 ? -2.022 11.248 -15.861 1.00 90.88 108 THR A C 1
ATOM 874 O O . THR A 1 108 ? -3.163 11.094 -15.440 1.00 90.88 108 THR A O 1
ATOM 877 N N . GLY A 1 109 ? -1.019 11.681 -15.096 1.00 89.56 109 GLY A N 1
ATOM 878 C CA . GLY A 1 109 ? -1.159 11.915 -13.657 1.00 89.56 109 GLY A CA 1
ATOM 879 C C . GLY A 1 109 ? -0.840 10.698 -12.788 1.00 89.56 109 GLY A C 1
ATOM 880 O O . GLY A 1 109 ? -0.847 10.841 -11.570 1.00 89.56 109 GLY A O 1
ATOM 881 N N . SER A 1 110 ? -0.485 9.547 -13.378 1.00 91.56 110 SER A N 1
ATOM 882 C CA . SER A 1 110 ? -0.058 8.365 -12.618 1.00 91.56 110 SER A CA 1
ATOM 883 C C . SER A 1 110 ? 1.184 8.644 -11.766 1.00 91.56 110 SER A C 1
ATOM 885 O O . SER A 1 110 ? 1.329 8.089 -10.688 1.00 91.56 110 SER A O 1
ATOM 887 N N . ASN A 1 111 ? 2.095 9.511 -12.218 1.00 92.75 111 ASN A N 1
ATOM 888 C CA . ASN A 1 111 ? 3.408 9.732 -11.596 1.00 92.75 111 ASN A CA 1
ATOM 889 C C . ASN A 1 111 ? 4.277 8.459 -11.491 1.00 92.75 111 ASN A C 1
ATOM 891 O O . ASN A 1 111 ? 5.293 8.467 -10.799 1.00 92.75 111 ASN A O 1
ATOM 895 N N . ALA A 1 112 ? 3.944 7.383 -12.212 1.00 92.75 112 ALA A N 1
ATOM 896 C CA . ALA A 1 112 ? 4.717 6.139 -12.199 1.00 92.75 112 ALA A CA 1
ATOM 897 C C . ALA A 1 112 ? 6.155 6.330 -12.727 1.00 92.75 112 ALA A C 1
ATOM 899 O O . ALA A 1 112 ? 7.092 5.659 -12.295 1.00 92.75 112 ALA A O 1
ATOM 900 N N . GLU A 1 113 ? 6.362 7.301 -13.621 1.00 93.44 113 GLU A N 1
ATOM 901 C CA . GLU A 1 113 ? 7.689 7.701 -14.111 1.00 93.44 113 GLU A CA 1
ATOM 902 C C . GLU A 1 113 ? 8.615 8.184 -12.981 1.00 93.44 113 GLU A C 1
ATOM 904 O O . GLU A 1 113 ? 9.819 7.933 -13.004 1.00 93.44 113 GLU A O 1
ATOM 909 N N . TYR A 1 114 ? 8.055 8.854 -11.967 1.00 92.81 114 TYR A N 1
ATOM 910 C CA . TYR A 1 114 ? 8.819 9.311 -10.808 1.00 92.81 114 TYR A CA 1
ATOM 911 C C . TYR A 1 114 ? 9.264 8.127 -9.948 1.00 92.81 114 TYR A C 1
ATOM 913 O O . TYR A 1 114 ? 10.444 8.027 -9.611 1.00 92.81 114 TYR A O 1
ATOM 921 N N . LEU A 1 115 ? 8.343 7.201 -9.651 1.00 95.25 115 LEU A N 1
ATOM 922 C CA . LEU A 1 115 ? 8.657 6.000 -8.880 1.00 95.25 115 LEU A CA 1
ATOM 923 C C . LEU A 1 115 ? 9.713 5.144 -9.587 1.00 95.25 115 LEU A C 1
ATOM 925 O O . LEU A 1 115 ? 10.704 4.761 -8.974 1.00 95.25 115 LEU A O 1
ATOM 929 N N . THR A 1 116 ? 9.537 4.884 -10.884 1.00 95.19 116 THR A N 1
ATOM 930 C CA . THR A 1 116 ? 10.493 4.084 -11.668 1.00 95.19 116 THR A CA 1
ATOM 931 C C . THR A 1 116 ? 11.871 4.736 -11.746 1.00 95.19 116 THR A C 1
ATOM 933 O O . THR A 1 116 ? 12.879 4.061 -11.546 1.00 95.19 116 THR A O 1
ATOM 936 N N . GLY A 1 117 ? 11.937 6.052 -11.973 1.00 95.69 117 GLY A N 1
ATOM 937 C CA . GLY A 1 117 ? 13.195 6.797 -11.945 1.00 95.69 117 GLY A CA 1
ATOM 938 C C . GLY A 1 117 ? 13.906 6.698 -10.594 1.00 95.69 117 GLY A C 1
ATOM 939 O O . GLY A 1 117 ? 15.105 6.427 -10.553 1.00 95.69 117 GLY A O 1
ATOM 940 N N . MET A 1 118 ? 13.158 6.844 -9.499 1.00 95.69 118 MET A N 1
ATOM 941 C CA . MET A 1 118 ? 13.688 6.723 -8.142 1.00 95.69 118 MET A CA 1
ATOM 942 C C . MET A 1 118 ? 14.185 5.304 -7.841 1.00 95.69 118 MET A C 1
ATOM 944 O O . MET A 1 118 ? 15.299 5.141 -7.354 1.00 95.69 118 MET A O 1
ATOM 948 N N . LEU A 1 119 ? 13.407 4.267 -8.159 1.00 97.06 119 LEU A N 1
ATOM 949 C CA . LEU A 1 119 ? 13.808 2.876 -7.927 1.00 97.06 119 LEU A CA 1
ATOM 950 C C . LEU A 1 119 ? 15.052 2.488 -8.737 1.00 97.06 119 LEU A C 1
ATOM 952 O O . LEU A 1 119 ? 15.914 1.785 -8.213 1.00 97.06 119 LEU A O 1
ATOM 956 N N . ASN A 1 120 ? 15.187 2.976 -9.972 1.00 97.56 120 ASN A N 1
ATOM 957 C CA . ASN A 1 120 ? 16.401 2.797 -10.770 1.00 97.56 120 ASN A CA 1
ATOM 958 C C . ASN A 1 120 ? 17.628 3.447 -10.107 1.00 97.56 120 ASN A C 1
ATOM 960 O O . ASN A 1 120 ? 18.698 2.842 -10.041 1.00 97.56 120 ASN A O 1
ATOM 964 N N . GLU A 1 121 ? 17.479 4.671 -9.590 1.00 97.12 121 GLU A N 1
ATOM 965 C CA . GLU A 1 121 ? 18.557 5.382 -8.893 1.00 97.12 121 GLU A CA 1
ATOM 966 C C . GLU A 1 121 ? 18.976 4.660 -7.606 1.00 97.12 121 GLU A C 1
ATOM 968 O O . GLU A 1 121 ? 20.161 4.391 -7.415 1.00 97.12 121 GLU A O 1
ATOM 973 N N . LEU A 1 122 ? 18.012 4.263 -6.769 1.00 96.31 122 LEU A N 1
ATOM 974 C CA . LEU A 1 122 ? 18.253 3.526 -5.520 1.00 96.31 122 LEU A CA 1
ATOM 975 C C . LEU A 1 122 ? 18.899 2.152 -5.751 1.00 96.31 122 LEU A C 1
ATOM 977 O O . LEU A 1 122 ? 19.589 1.607 -4.883 1.00 96.31 122 LEU A O 1
ATOM 981 N N . ASN A 1 123 ? 18.675 1.560 -6.923 1.00 96.00 123 ASN A N 1
ATOM 982 C CA . ASN A 1 123 ? 19.306 0.307 -7.315 1.00 96.00 123 ASN A CA 1
ATOM 983 C C . ASN A 1 123 ? 20.645 0.470 -8.029 1.00 96.00 123 ASN A C 1
ATOM 985 O O . ASN A 1 123 ? 21.276 -0.540 -8.328 1.00 96.00 123 ASN A O 1
ATOM 989 N N . GLU A 1 124 ? 21.105 1.706 -8.237 1.00 96.62 124 GLU A N 1
ATOM 990 C CA . GLU A 1 124 ? 22.308 2.022 -9.013 1.00 96.62 124 GLU A CA 1
ATOM 991 C C . GLU A 1 124 ? 22.287 1.378 -10.416 1.00 96.62 124 GLU A C 1
ATOM 993 O O . GLU A 1 124 ? 23.329 1.094 -11.012 1.00 96.62 124 GLU A O 1
ATOM 998 N N . ASP A 1 125 ? 21.084 1.168 -10.960 1.00 96.81 125 ASP A N 1
ATOM 999 C CA . ASP A 1 125 ? 20.842 0.507 -12.236 1.00 96.81 125 ASP A CA 1
ATOM 1000 C C . ASP A 1 125 ? 19.703 1.206 -12.983 1.00 96.81 125 ASP A C 1
ATOM 1002 O O . ASP A 1 125 ? 18.526 1.114 -12.637 1.00 96.81 125 ASP A O 1
ATOM 1006 N N . SER A 1 126 ? 20.066 1.888 -14.071 1.00 95.00 126 SER A N 1
ATOM 1007 C CA . SER A 1 126 ? 19.128 2.618 -14.924 1.00 95.00 126 SER A CA 1
ATOM 1008 C C . SER A 1 126 ? 18.064 1.741 -15.592 1.00 95.00 126 SER A C 1
ATOM 1010 O O . SER A 1 126 ? 17.093 2.289 -16.109 1.00 95.00 126 SER A O 1
ATOM 1012 N N . ASN A 1 127 ? 18.255 0.419 -15.630 1.00 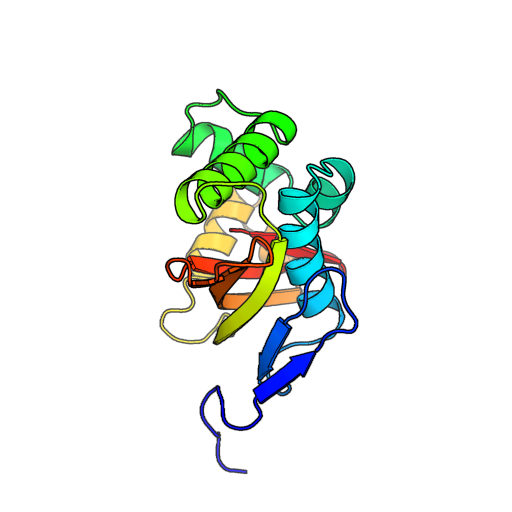95.94 127 ASN A N 1
ATOM 1013 C CA . ASN A 1 127 ? 17.316 -0.524 -16.230 1.00 95.94 127 ASN A CA 1
ATOM 1014 C C . ASN A 1 127 ? 16.573 -1.377 -15.196 1.00 95.94 127 ASN A C 1
ATOM 1016 O O . ASN A 1 127 ? 15.745 -2.181 -15.610 1.00 95.94 127 ASN A O 1
ATOM 1020 N N . TYR A 1 128 ? 16.787 -1.177 -13.891 1.00 97.31 128 TYR A N 1
ATOM 1021 C CA . TYR A 1 128 ? 16.204 -2.016 -12.839 1.00 97.31 128 TYR A CA 1
ATOM 1022 C C . TYR A 1 128 ? 14.694 -2.241 -13.020 1.00 97.31 128 TYR A C 1
ATOM 1024 O O . TYR A 1 128 ? 14.246 -3.371 -13.180 1.00 97.31 128 TYR A O 1
ATOM 1032 N N . CYS A 1 129 ? 13.892 -1.179 -13.104 1.00 96.12 129 CYS A N 1
ATOM 1033 C CA . CYS A 1 129 ? 12.451 -1.316 -13.318 1.00 96.12 129 CYS A CA 1
ATOM 1034 C C . CYS A 1 129 ? 12.097 -1.892 -14.695 1.00 96.12 129 CYS A C 1
ATOM 1036 O O . CYS A 1 129 ? 11.061 -2.526 -14.824 1.00 96.12 129 CYS A O 1
ATOM 1038 N N . THR A 1 130 ? 12.928 -1.694 -15.722 1.00 95.56 130 THR A N 1
ATOM 1039 C CA . THR A 1 130 ? 12.685 -2.313 -17.040 1.00 95.56 130 THR A CA 1
ATOM 1040 C C . THR A 1 130 ? 12.848 -3.830 -16.974 1.00 95.56 130 THR A C 1
ATOM 1042 O O . THR A 1 130 ? 12.122 -4.550 -17.656 1.00 95.56 130 THR A O 1
ATOM 1045 N N . ASP A 1 131 ? 13.791 -4.301 -16.160 1.00 97.19 131 ASP A N 1
ATOM 1046 C CA . ASP A 1 131 ? 14.145 -5.713 -16.056 1.00 97.19 131 ASP A CA 1
ATOM 1047 C C . ASP A 1 131 ? 13.299 -6.459 -15.009 1.00 97.19 131 ASP A C 1
ATOM 1049 O O . ASP A 1 131 ? 13.065 -7.656 -15.170 1.00 97.19 131 ASP A O 1
ATOM 1053 N N . HIS A 1 132 ? 12.821 -5.759 -13.972 1.00 96.94 132 HIS A N 1
ATOM 1054 C CA . HIS A 1 132 ? 12.174 -6.364 -12.801 1.00 96.94 132 HIS A CA 1
ATOM 1055 C C . HIS A 1 132 ? 10.702 -5.987 -12.599 1.00 96.94 132 HIS A C 1
ATOM 1057 O O . HIS A 1 132 ? 9.979 -6.743 -11.952 1.00 96.94 132 HIS A O 1
ATOM 1063 N N . MET A 1 133 ? 10.243 -4.830 -13.094 1.00 96.56 133 MET A N 1
ATOM 1064 C CA . MET A 1 133 ? 8.886 -4.345 -12.822 1.00 96.56 133 MET A CA 1
ATOM 1065 C C . MET A 1 133 ? 7.909 -4.781 -13.912 1.00 96.56 133 MET A C 1
ATOM 1067 O O . MET A 1 133 ? 8.022 -4.367 -15.065 1.00 96.56 133 MET A O 1
ATOM 1071 N N . GLU A 1 134 ? 6.923 -5.590 -13.535 1.00 95.25 134 GLU A N 1
ATOM 1072 C CA . GLU A 1 134 ? 5.918 -6.123 -14.463 1.00 95.25 134 GLU A CA 1
ATOM 1073 C C . GLU A 1 134 ? 4.713 -5.188 -14.598 1.00 95.25 134 GLU A C 1
ATOM 1075 O O . GLU A 1 134 ? 4.137 -5.042 -15.681 1.00 95.25 134 GLU A O 1
ATOM 1080 N N . SER A 1 135 ? 4.350 -4.507 -13.510 1.00 94.75 135 SER A N 1
ATOM 1081 C CA . SER A 1 135 ? 3.239 -3.564 -13.488 1.00 94.75 135 SER A CA 1
ATOM 1082 C C . SER A 1 135 ? 3.425 -2.472 -12.432 1.00 94.75 135 SER A C 1
ATOM 1084 O O . SER A 1 135 ? 4.118 -2.650 -11.430 1.00 94.75 135 SER A O 1
ATOM 1086 N N . CYS A 1 136 ? 2.813 -1.313 -12.682 1.00 96.19 136 CYS A N 1
ATOM 1087 C CA . CYS A 1 136 ? 2.718 -0.202 -11.741 1.00 96.19 136 CYS A CA 1
ATOM 1088 C C . CYS A 1 136 ? 1.350 0.471 -11.893 1.00 96.19 136 CYS A C 1
ATOM 1090 O O . CYS A 1 136 ? 0.944 0.844 -13.001 1.00 96.19 136 CYS A O 1
ATOM 1092 N N . LYS A 1 137 ? 0.654 0.656 -10.773 1.00 97.06 137 LYS A N 1
ATOM 1093 C CA . LYS A 1 137 ? -0.609 1.389 -10.673 1.00 97.06 137 LYS A CA 1
ATOM 1094 C C . LYS A 1 137 ? -0.513 2.430 -9.574 1.00 97.06 137 LYS A C 1
ATOM 1096 O O . LYS A 1 137 ? 0.123 2.207 -8.549 1.00 97.06 137 LYS A O 1
ATOM 1101 N N . THR A 1 138 ? -1.187 3.545 -9.784 1.00 97.88 138 THR A N 1
ATOM 1102 C CA . THR A 1 138 ? -1.278 4.639 -8.826 1.00 97.88 138 THR A CA 1
ATOM 1103 C C . THR A 1 138 ? -2.698 4.707 -8.318 1.00 97.88 138 THR A C 1
ATOM 1105 O O . THR A 1 138 ? -3.632 4.932 -9.087 1.00 97.88 138 THR A O 1
ATOM 1108 N N . LEU A 1 139 ? -2.857 4.500 -7.022 1.00 98.00 139 LEU A N 1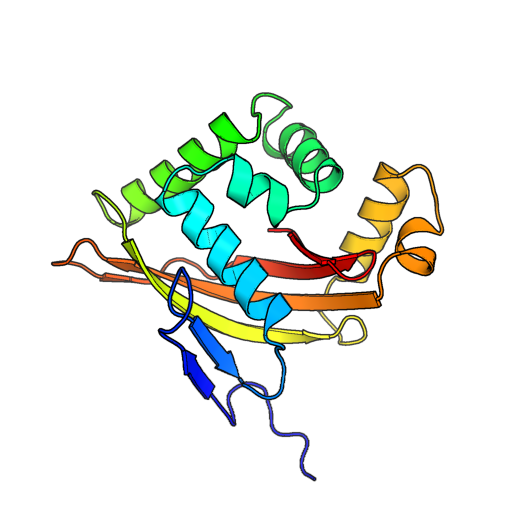
ATOM 1109 C CA . LEU A 1 139 ? -4.133 4.532 -6.343 1.00 98.00 139 LEU A CA 1
ATOM 1110 C C . LEU A 1 139 ? -4.311 5.847 -5.601 1.00 98.00 139 LEU A C 1
ATOM 1112 O O . LEU A 1 139 ? -3.379 6.345 -4.970 1.00 98.00 139 LEU A O 1
ATOM 1116 N N . THR A 1 140 ? -5.540 6.351 -5.615 1.00 98.00 140 THR A N 1
ATOM 1117 C CA . THR A 1 140 ? -6.007 7.292 -4.594 1.00 98.00 140 THR A CA 1
ATOM 1118 C C . THR A 1 140 ? -6.802 6.491 -3.582 1.00 98.00 140 THR A C 1
ATOM 1120 O O . THR A 1 140 ? -7.838 5.922 -3.927 1.00 98.00 140 THR A O 1
ATOM 1123 N N . VAL A 1 141 ? -6.302 6.406 -2.351 1.00 98.25 141 VAL A N 1
ATOM 1124 C CA . VAL A 1 141 ? -6.920 5.605 -1.293 1.00 98.25 141 VAL A CA 1
ATOM 1125 C C . VAL A 1 141 ? -7.335 6.466 -0.112 1.00 98.25 141 VAL A C 1
ATOM 1127 O O . VAL A 1 141 ? -6.652 7.421 0.254 1.00 98.25 141 VAL A O 1
ATOM 1130 N N . GLN A 1 142 ? -8.452 6.105 0.509 1.00 98.44 142 GLN A N 1
ATOM 1131 C CA . GLN A 1 142 ? -8.984 6.761 1.691 1.00 98.44 142 GLN A CA 1
ATOM 1132 C C . GLN A 1 142 ? -9.198 5.732 2.806 1.00 98.44 142 GLN A C 1
ATOM 1134 O O . GLN A 1 142 ? -10.145 4.940 2.753 1.00 98.44 142 GLN A O 1
ATOM 1139 N N . PRO A 1 143 ? -8.333 5.720 3.831 1.00 98.25 143 PRO A N 1
ATOM 1140 C CA . PRO A 1 143 ? -8.540 4.880 4.999 1.00 98.25 143 PRO A CA 1
ATOM 1141 C C . PRO A 1 143 ? -9.766 5.323 5.807 1.00 98.25 143 PRO A C 1
ATOM 1143 O O . PRO A 1 143 ? -9.982 6.515 6.039 1.00 98.25 143 PRO A O 1
ATOM 1146 N N . VAL A 1 144 ? -10.546 4.356 6.283 1.00 98.25 144 VAL A N 1
ATOM 1147 C CA . VAL A 1 144 ? -11.674 4.578 7.192 1.00 98.25 144 VAL A CA 1
ATOM 1148 C C . VAL A 1 144 ? -11.378 3.880 8.511 1.00 98.25 144 VAL A C 1
ATOM 1150 O O . VAL A 1 144 ? -11.184 2.664 8.562 1.00 98.25 144 VAL A O 1
ATOM 1153 N N . LEU A 1 145 ? -11.342 4.662 9.586 1.00 98.00 145 LEU A N 1
ATOM 1154 C CA . LEU A 1 145 ? -11.018 4.209 10.933 1.00 98.00 145 LEU A CA 1
ATOM 1155 C C . LEU A 1 145 ? -12.271 4.117 11.799 1.00 98.00 145 LEU A C 1
ATOM 1157 O O . LEU A 1 145 ? -13.165 4.958 11.704 1.00 98.00 145 LEU A O 1
ATOM 1161 N N . THR A 1 146 ? -12.298 3.167 12.730 1.00 96.25 146 THR A N 1
ATOM 1162 C CA . THR A 1 146 ? -13.309 3.099 13.786 1.00 96.25 146 THR A CA 1
ATOM 1163 C C . THR A 1 146 ? -12.742 2.600 15.111 1.00 96.25 146 THR A C 1
ATOM 1165 O O . THR A 1 146 ? -11.819 1.793 15.136 1.00 96.25 146 THR A O 1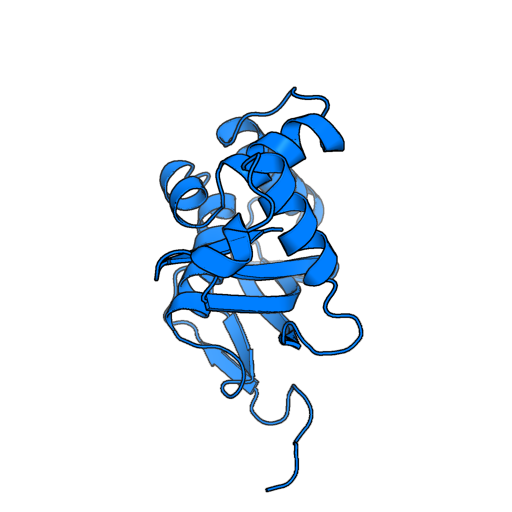
ATOM 1168 N N . ASN A 1 147 ? -13.323 3.065 16.221 1.00 93.12 147 ASN A N 1
ATOM 1169 C CA . ASN A 1 147 ? -13.084 2.547 17.577 1.00 93.12 147 ASN A CA 1
ATOM 1170 C C . ASN A 1 147 ? -14.318 1.773 18.104 1.00 93.12 147 ASN A C 1
ATOM 1172 O O . ASN A 1 147 ? -14.462 1.536 19.304 1.00 93.12 147 ASN A O 1
ATOM 1176 N N . GLY A 1 148 ? -15.264 1.439 17.214 1.00 90.19 148 GLY A N 1
ATOM 1177 C CA . GLY A 1 148 ? -16.553 0.819 17.533 1.00 90.19 148 GLY A CA 1
ATOM 1178 C C . GLY A 1 148 ? -17.658 1.793 17.962 1.00 90.19 148 GLY A C 1
ATOM 1179 O O . GLY A 1 148 ? -18.822 1.394 18.004 1.00 90.19 148 GLY A O 1
ATOM 1180 N N . THR A 1 149 ? -17.327 3.053 18.258 1.00 91.31 149 THR A N 1
ATOM 1181 C CA . THR A 1 149 ? -18.298 4.118 18.578 1.00 91.31 149 THR A CA 1
ATOM 1182 C C . THR A 1 149 ? -18.280 5.221 17.526 1.00 91.31 149 THR A C 1
ATOM 1184 O O . THR A 1 149 ? -19.331 5.607 17.019 1.00 91.31 149 THR A O 1
ATOM 1187 N N . ASP A 1 150 ? -17.083 5.688 17.185 1.00 94.44 150 ASP A N 1
ATOM 1188 C CA . ASP A 1 150 ? -16.829 6.731 16.205 1.00 94.44 150 ASP A CA 1
ATOM 1189 C C . ASP A 1 150 ? -16.257 6.131 14.918 1.00 94.44 150 ASP A C 1
ATOM 1191 O O . ASP A 1 150 ? -15.644 5.055 14.912 1.00 94.44 150 ASP A O 1
ATOM 1195 N N . THR A 1 151 ? -16.455 6.855 13.819 1.00 96.19 151 THR A N 1
ATOM 1196 C CA . THR A 1 151 ? -15.890 6.539 12.507 1.00 96.19 151 THR A CA 1
ATOM 1197 C C . THR A 1 151 ? -15.288 7.803 11.917 1.00 96.19 151 THR A C 1
ATOM 1199 O O . THR A 1 151 ? -15.940 8.849 11.899 1.00 96.19 151 THR A O 1
ATOM 1202 N N . VAL A 1 152 ? -14.054 7.705 11.430 1.00 97.31 152 VAL A N 1
ATOM 1203 C CA . VAL A 1 152 ? -13.320 8.808 10.806 1.00 97.31 152 VAL A CA 1
ATOM 1204 C C . VAL A 1 152 ? -12.895 8.386 9.409 1.00 97.31 152 VAL A C 1
ATOM 1206 O O . VAL A 1 152 ? -12.291 7.333 9.231 1.00 97.31 152 VAL A O 1
ATOM 1209 N N . TYR A 1 153 ? -13.211 9.228 8.430 1.00 9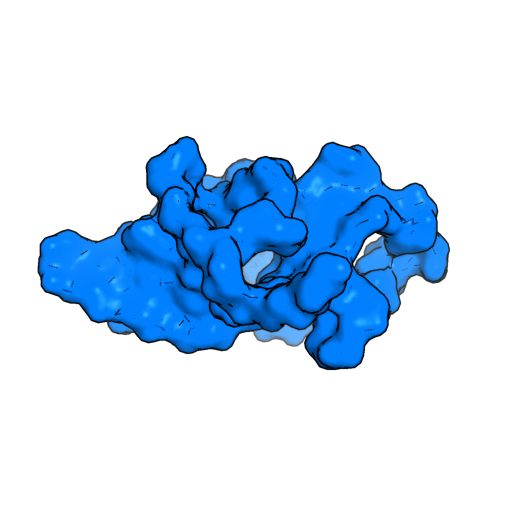7.50 153 TYR A N 1
ATOM 1210 C CA . TYR A 1 153 ? -12.664 9.141 7.083 1.00 97.50 153 TYR A CA 1
ATOM 1211 C C . TYR A 1 153 ? -11.381 9.965 7.073 1.00 97.50 153 TYR A C 1
ATOM 1213 O O . TYR A 1 153 ? -11.433 11.171 7.327 1.00 97.50 153 TYR A O 1
ATOM 1221 N N . CYS A 1 154 ? -10.246 9.311 6.848 1.00 96.94 154 CYS A N 1
ATOM 1222 C CA . CYS A 1 154 ? -8.955 9.979 6.757 1.00 96.94 154 CYS A CA 1
ATOM 1223 C C . CYS A 1 154 ? -8.863 10.824 5.478 1.00 96.94 154 CYS A C 1
ATOM 1225 O O . CYS A 1 154 ? -9.701 10.717 4.575 1.00 96.94 154 CYS A O 1
ATOM 1227 N N . ASP A 1 155 ? -7.829 11.660 5.400 1.00 96.69 155 ASP A N 1
ATOM 1228 C CA . ASP A 1 155 ? -7.470 12.324 4.149 1.00 96.69 155 ASP A CA 1
ATOM 1229 C C . ASP A 1 155 ? -7.066 11.283 3.093 1.00 96.69 155 ASP A C 1
ATOM 1231 O O . ASP A 1 155 ? -6.517 10.225 3.416 1.00 96.69 155 ASP A O 1
ATOM 1235 N N . GLU A 1 156 ? -7.348 11.587 1.826 1.00 97.19 156 GLU A N 1
ATOM 1236 C CA . GLU A 1 156 ? -6.912 10.756 0.706 1.00 97.19 156 GLU A CA 1
ATOM 1237 C C . GLU A 1 156 ? -5.388 10.779 0.583 1.00 97.19 156 GLU A C 1
ATOM 1239 O O . GLU A 1 156 ? -4.750 11.832 0.689 1.00 97.19 156 GLU A O 1
ATOM 1244 N N . VAL A 1 157 ? -4.808 9.613 0.316 1.00 95.88 157 VAL A N 1
ATOM 1245 C CA . VAL A 1 157 ? -3.375 9.445 0.090 1.00 95.88 157 VAL A CA 1
ATOM 1246 C C . VAL A 1 157 ? -3.129 8.751 -1.242 1.00 95.88 157 VAL A C 1
ATOM 1248 O O . VAL A 1 157 ? -3.919 7.922 -1.697 1.00 95.88 157 VAL A O 1
ATOM 1251 N N . THR A 1 158 ? -2.030 9.121 -1.892 1.00 96.12 158 THR A N 1
ATOM 1252 C CA . THR A 1 158 ? -1.576 8.464 -3.117 1.00 96.12 158 THR A CA 1
ATOM 1253 C C . THR A 1 158 ? -0.690 7.286 -2.751 1.00 96.12 158 THR A C 1
ATOM 1255 O O . THR A 1 158 ? 0.251 7.452 -1.983 1.00 96.12 158 THR A O 1
ATOM 1258 N N . VAL A 1 159 ? -0.975 6.120 -3.320 1.00 97.38 159 VAL A N 1
ATOM 1259 C CA . VAL A 1 159 ? -0.204 4.893 -3.105 1.00 97.38 159 VAL A CA 1
ATOM 1260 C C . VAL A 1 159 ? 0.143 4.285 -4.451 1.00 97.38 159 VAL A C 1
ATOM 1262 O O . VAL A 1 159 ? -0.719 4.177 -5.318 1.00 97.38 159 VAL A O 1
ATOM 1265 N N . PHE A 1 160 ? 1.381 3.842 -4.628 1.00 98.00 160 PHE A N 1
ATOM 1266 C CA . PHE A 1 160 ? 1.745 3.021 -5.773 1.00 98.00 160 PHE A CA 1
ATOM 1267 C C . PHE A 1 160 ? 1.662 1.540 -5.409 1.00 98.00 160 PHE A C 1
ATOM 1269 O O . PHE A 1 160 ? 2.212 1.111 -4.394 1.00 98.00 160 PHE A O 1
ATOM 1276 N N . LEU A 1 161 ? 0.997 0.764 -6.261 1.00 97.94 161 LEU A N 1
ATOM 1277 C CA . LEU A 1 161 ? 1.058 -0.692 -6.266 1.00 97.94 161 LEU A CA 1
ATOM 1278 C C . LEU A 1 161 ? 1.937 -1.128 -7.424 1.00 97.94 161 LEU A C 1
ATOM 1280 O O . LEU A 1 161 ? 1.658 -0.790 -8.576 1.00 97.94 161 LEU A O 1
ATOM 1284 N N . ILE A 1 162 ? 2.999 -1.858 -7.113 1.00 97.56 162 ILE A N 1
ATOM 1285 C CA . ILE A 1 162 ? 3.946 -2.344 -8.111 1.00 97.56 162 ILE A CA 1
ATOM 1286 C C . ILE A 1 162 ? 4.122 -3.844 -8.000 1.00 97.56 162 ILE A C 1
ATOM 1288 O O . ILE A 1 162 ? 4.052 -4.411 -6.913 1.00 97.56 162 ILE A O 1
ATOM 1292 N N . GLU A 1 163 ? 4.396 -4.467 -9.132 1.00 97.44 163 GLU A N 1
ATOM 1293 C CA . GLU A 1 163 ? 4.813 -5.857 -9.212 1.00 97.44 163 GLU A CA 1
ATOM 1294 C C . GLU A 1 163 ? 6.289 -5.906 -9.585 1.00 97.44 163 GLU A C 1
ATOM 1296 O O . GLU A 1 163 ? 6.666 -5.457 -10.668 1.00 97.44 163 GLU A O 1
ATOM 1301 N N . LEU A 1 164 ? 7.120 -6.428 -8.685 1.00 96.62 164 LEU A N 1
ATOM 1302 C CA . LEU A 1 164 ? 8.547 -6.651 -8.900 1.00 96.62 164 LEU A CA 1
ATOM 1303 C C . LEU A 1 164 ? 8.827 -8.147 -8.788 1.00 96.62 164 LEU A C 1
ATOM 1305 O O . LEU A 1 164 ? 8.498 -8.755 -7.771 1.00 96.62 164 LEU A O 1
ATOM 1309 N N . ASP A 1 165 ? 9.424 -8.740 -9.822 1.00 95.31 165 ASP A N 1
ATOM 1310 C CA . ASP A 1 165 ? 9.801 -10.160 -9.846 1.00 95.31 165 ASP A CA 1
ATOM 1311 C C . ASP A 1 165 ? 8.657 -11.115 -9.411 1.00 95.31 165 ASP A C 1
ATOM 1313 O O . ASP A 1 165 ? 8.882 -12.085 -8.683 1.00 95.31 165 ASP A O 1
ATOM 1317 N N . ASN A 1 166 ? 7.429 -10.882 -9.900 1.00 93.38 166 ASN A N 1
ATOM 1318 C CA . ASN A 1 166 ? 6.194 -11.623 -9.563 1.00 93.38 166 ASN A CA 1
ATOM 1319 C C . ASN A 1 166 ? 5.725 -11.487 -8.095 1.00 93.38 166 ASN A C 1
ATOM 1321 O O . ASN A 1 166 ? 5.007 -12.355 -7.585 1.00 93.38 166 ASN A O 1
ATOM 1325 N N . GLN A 1 167 ? 6.125 -10.423 -7.394 1.00 96.31 167 GLN A N 1
ATOM 1326 C CA . GLN A 1 167 ? 5.624 -10.083 -6.062 1.00 96.31 167 GLN A CA 1
ATOM 1327 C C . GLN A 1 167 ? 5.079 -8.651 -6.030 1.00 96.31 167 GLN A C 1
ATOM 1329 O O . GLN A 1 167 ? 5.673 -7.733 -6.591 1.00 96.31 167 GLN A O 1
ATOM 1334 N N . TYR A 1 168 ? 3.942 -8.465 -5.356 1.00 98.06 168 TYR A N 1
ATOM 1335 C CA . TYR A 1 168 ? 3.286 -7.165 -5.227 1.00 98.06 168 TYR A CA 1
ATOM 1336 C C . TYR A 1 168 ? 3.764 -6.403 -3.993 1.00 98.06 168 TYR A C 1
ATOM 1338 O O . TYR A 1 168 ? 3.844 -6.962 -2.896 1.00 98.06 168 TYR A O 1
ATOM 1346 N N . TYR A 1 169 ? 4.011 -5.109 -4.175 1.00 98.31 169 TYR A N 1
ATOM 1347 C CA . TYR A 1 169 ? 4.477 -4.196 -3.142 1.00 98.31 169 TYR A CA 1
ATOM 1348 C C . TYR A 1 169 ? 3.695 -2.883 -3.153 1.00 98.31 169 TYR A C 1
ATOM 1350 O O . TYR A 1 169 ? 3.203 -2.427 -4.186 1.00 98.31 169 TYR A O 1
ATOM 1358 N N . VAL A 1 170 ? 3.636 -2.267 -1.978 1.00 98.12 170 VAL A N 1
ATOM 1359 C CA . VAL A 1 170 ? 3.104 -0.936 -1.711 1.00 98.12 170 VAL A CA 1
ATOM 1360 C C . VAL A 1 170 ? 4.265 0.043 -1.547 1.00 98.12 170 VAL A C 1
ATOM 1362 O O . VAL A 1 170 ? 5.176 -0.176 -0.746 1.00 98.12 170 VAL A O 1
ATOM 1365 N N . CYS A 1 171 ? 4.195 1.156 -2.272 1.00 96.88 171 CYS A N 1
ATOM 1366 C CA . CYS A 1 171 ? 5.027 2.339 -2.072 1.00 96.88 171 CYS A CA 1
ATOM 1367 C C . CYS A 1 171 ? 4.098 3.518 -1.744 1.00 96.88 171 CYS A C 1
ATOM 1369 O O . CYS A 1 171 ? 3.416 4.036 -2.631 1.00 96.88 171 CYS A O 1
ATOM 1371 N N . ALA A 1 172 ? 4.033 3.884 -0.462 1.00 90.56 172 ALA A N 1
ATOM 1372 C CA . ALA A 1 172 ? 3.122 4.885 0.104 1.00 90.56 172 ALA A CA 1
ATOM 1373 C C . ALA A 1 172 ? 3.873 6.053 0.762 1.00 90.56 172 ALA A C 1
ATOM 1375 O O . ALA A 1 172 ? 5.096 5.902 1.008 1.00 90.56 172 ALA A O 1
#

Radius of gyration: 16.15 Å; chains: 1; bounding box: 41×24×45 Å